Protein AF-A0A844KRR4-F1 (afdb_monomer_lite)

Structure (mmCIF, N/CA/C/O backbone):
data_AF-A0A844KRR4-F1
#
_entry.id   AF-A0A844KRR4-F1
#
loop_
_atom_site.group_PDB
_atom_site.id
_atom_site.type_symbol
_atom_site.label_atom_id
_atom_site.label_alt_id
_atom_site.label_comp_id
_atom_site.label_asym_id
_atom_site.label_entity_id
_atom_site.label_seq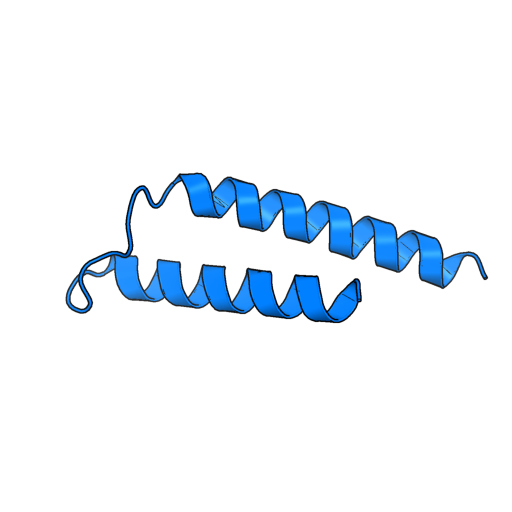_id
_atom_site.pdbx_PDB_ins_code
_atom_site.Cartn_x
_atom_site.Cartn_y
_atom_site.Cartn_z
_atom_site.occupancy
_atom_site.B_iso_or_equiv
_atom_site.auth_seq_id
_atom_site.auth_comp_id
_atom_site.auth_asym_id
_atom_site.auth_atom_id
_atom_site.pdbx_PDB_model_num
ATOM 1 N N . MET A 1 1 ? -9.392 3.188 27.774 1.00 59.81 1 MET A N 1
ATOM 2 C CA . MET A 1 1 ? -10.085 2.250 26.863 1.00 59.81 1 MET A CA 1
ATOM 3 C C . MET A 1 1 ? -10.582 2.927 25.574 1.00 59.81 1 MET A C 1
ATOM 5 O O . MET A 1 1 ? -10.825 2.208 24.628 1.00 59.81 1 MET A O 1
ATOM 9 N N . GLN A 1 2 ? -10.660 4.269 25.482 1.00 62.50 2 GLN A N 1
ATOM 10 C CA . GLN A 1 2 ? -11.012 4.985 24.234 1.00 62.50 2 GLN A CA 1
ATOM 11 C C . GLN A 1 2 ? -9.891 5.022 23.176 1.00 62.50 2 GLN A C 1
ATOM 13 O O . GLN A 1 2 ? -10.166 4.960 21.985 1.00 62.50 2 GLN A O 1
ATOM 18 N N . GLU A 1 3 ? -8.621 5.081 23.590 1.00 63.34 3 GLU A N 1
ATOM 19 C CA . GLU A 1 3 ? -7.491 5.223 22.653 1.00 63.34 3 GLU A CA 1
ATOM 20 C C . GLU A 1 3 ? -7.375 4.052 21.665 1.00 63.34 3 GLU A C 1
ATOM 22 O O . GLU A 1 3 ? -7.011 4.249 20.508 1.00 63.34 3 GLU A O 1
ATOM 27 N N . THR A 1 4 ? -7.721 2.838 22.096 1.00 80.12 4 THR A N 1
ATOM 28 C CA . THR A 1 4 ? -7.650 1.629 21.266 1.00 80.12 4 THR A CA 1
ATOM 29 C C . THR A 1 4 ? -8.725 1.620 20.178 1.00 80.12 4 THR A C 1
ATOM 31 O O . THR A 1 4 ? -8.436 1.244 19.046 1.00 80.12 4 THR A O 1
ATOM 34 N N . GLU A 1 5 ? -9.936 2.093 20.482 1.00 85.56 5 GLU A N 1
ATOM 35 C CA . GLU A 1 5 ? -11.032 2.183 19.506 1.00 85.56 5 GLU A CA 1
ATOM 36 C C . GLU A 1 5 ? -10.730 3.228 18.428 1.00 85.56 5 GLU A C 1
ATOM 38 O O . GLU A 1 5 ? -10.957 2.995 17.240 1.00 85.56 5 GLU A O 1
ATOM 43 N N . GLU A 1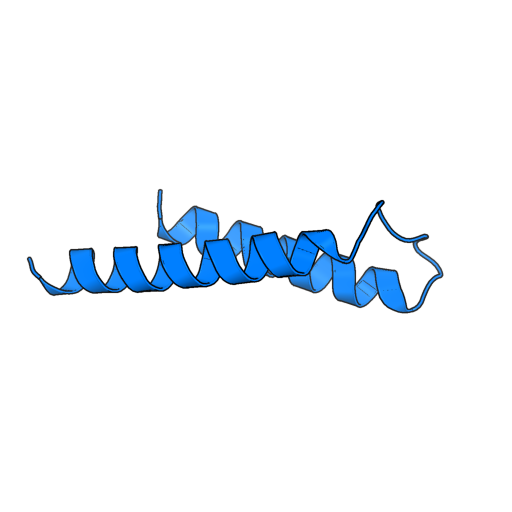 6 ? -10.151 4.366 18.819 1.00 89.69 6 GLU A N 1
ATOM 44 C CA . GLU A 1 6 ? -9.729 5.389 17.866 1.00 89.69 6 GLU A CA 1
ATOM 45 C C . GLU A 1 6 ? -8.579 4.920 16.969 1.00 89.69 6 GLU A C 1
ATOM 47 O O . GLU A 1 6 ? -8.586 5.204 15.768 1.00 89.69 6 GLU A O 1
ATOM 52 N N . GLN A 1 7 ? -7.590 4.208 17.524 1.00 88.31 7 GLN A N 1
ATOM 53 C CA . GLN A 1 7 ? -6.511 3.622 16.722 1.00 88.31 7 GLN A CA 1
ATOM 54 C C . GLN A 1 7 ? -7.061 2.596 15.736 1.00 88.31 7 GLN A C 1
ATOM 56 O O . GLN A 1 7 ? -6.761 2.675 14.545 1.00 88.31 7 GLN A O 1
ATOM 61 N N . LEU A 1 8 ? -7.933 1.699 16.200 1.00 92.31 8 LEU A N 1
ATOM 62 C CA . LEU A 1 8 ? -8.585 0.710 15.350 1.00 92.31 8 LEU A CA 1
ATOM 63 C C . LEU A 1 8 ? -9.370 1.379 14.214 1.00 92.31 8 LEU A C 1
ATOM 65 O O . LEU A 1 8 ? -9.257 0.975 13.055 1.00 92.31 8 LEU A O 1
ATOM 69 N N . HIS A 1 9 ? -10.113 2.449 14.511 1.00 94.00 9 HIS A N 1
ATOM 70 C CA . HIS A 1 9 ? -10.840 3.212 13.499 1.00 94.00 9 HIS A CA 1
ATOM 71 C C . HIS A 1 9 ? -9.906 3.866 12.467 1.00 94.00 9 HIS A C 1
ATOM 73 O O . HIS A 1 9 ? -10.192 3.832 11.263 1.00 94.00 9 HIS A O 1
ATOM 79 N N . ARG A 1 10 ? -8.779 4.438 12.915 1.00 94.06 10 ARG A N 1
ATOM 80 C CA . ARG A 1 10 ? -7.763 5.033 12.033 1.00 94.06 10 ARG A CA 1
ATOM 81 C C . ARG A 1 10 ? -7.143 3.989 11.108 1.00 94.06 10 ARG A C 1
ATOM 83 O O . ARG A 1 10 ? -7.134 4.207 9.895 1.00 94.06 10 ARG A O 1
ATOM 90 N N . HIS A 1 11 ? -6.689 2.864 11.657 1.00 95.56 11 HIS A N 1
ATOM 91 C CA . HIS A 1 11 ? -6.103 1.772 10.879 1.00 95.56 11 HIS A CA 1
ATOM 92 C C . HIS A 1 11 ? -7.113 1.190 9.888 1.00 95.56 11 HIS A C 1
ATOM 94 O O . HIS A 1 11 ? -6.819 1.089 8.701 1.00 95.56 11 HIS A O 1
ATOM 100 N N . THR A 1 12 ? -8.353 0.941 10.317 1.00 95.06 12 THR A N 1
ATOM 101 C CA . THR A 1 12 ? -9.421 0.436 9.433 1.00 95.06 12 THR A CA 1
ATOM 102 C C . THR A 1 12 ? -9.719 1.401 8.281 1.00 95.06 12 THR A C 1
ATOM 104 O O . THR A 1 12 ? -9.848 0.992 7.124 1.00 95.06 12 THR A O 1
ATOM 107 N N . SER A 1 13 ? -9.799 2.704 8.567 1.00 96.44 13 SER A N 1
ATOM 108 C CA . SER A 1 13 ? -10.040 3.729 7.541 1.00 96.44 13 SER A CA 1
ATOM 109 C C . SER A 1 13 ? -8.885 3.818 6.543 1.00 96.44 13 SER A C 1
ATOM 111 O O . SER A 1 13 ? -9.107 3.953 5.335 1.00 96.44 13 SER A O 1
ATOM 113 N N . ARG A 1 14 ? -7.649 3.705 7.037 1.00 96.62 14 ARG A N 1
ATOM 114 C CA . ARG A 1 14 ? -6.440 3.710 6.214 1.00 96.62 14 ARG A CA 1
ATOM 115 C C . ARG A 1 14 ? -6.336 2.456 5.352 1.00 96.62 14 ARG A C 1
ATOM 117 O O . ARG A 1 14 ? -6.097 2.588 4.153 1.00 96.62 14 ARG A O 1
ATOM 124 N N . LEU A 1 15 ? -6.597 1.278 5.913 1.00 97.19 15 LEU A N 1
ATOM 125 C CA . LEU A 1 15 ? -6.636 0.016 5.178 1.00 97.19 15 LEU A CA 1
ATOM 126 C C . LEU A 1 15 ? -7.629 0.091 4.014 1.00 97.19 15 LEU A C 1
ATOM 128 O O . LEU A 1 15 ? -7.261 -0.181 2.873 1.00 97.19 15 LEU A O 1
ATOM 132 N N . LYS A 1 16 ? -8.851 0.576 4.268 1.00 97.25 16 LYS A N 1
ATOM 133 C CA . LYS A 1 16 ? -9.862 0.769 3.218 1.00 97.25 16 LYS A CA 1
ATOM 134 C C . LYS A 1 16 ? -9.371 1.699 2.103 1.00 97.25 16 LYS A C 1
ATOM 136 O O . LYS A 1 16 ? -9.627 1.452 0.927 1.00 97.25 16 LYS A O 1
ATOM 141 N N . HIS A 1 17 ? -8.660 2.773 2.446 1.00 97.56 17 HIS A N 1
ATOM 142 C CA . HIS A 1 17 ? -8.094 3.686 1.453 1.00 97.56 17 HIS A CA 1
ATOM 143 C C . HIS A 1 17 ? -6.991 3.032 0.601 1.00 97.56 17 HIS A C 1
ATOM 145 O O . HIS A 1 17 ? -6.945 3.239 -0.617 1.00 97.56 17 HIS A O 1
ATOM 151 N N . LEU A 1 18 ? -6.128 2.221 1.215 1.00 97.06 18 LEU A N 1
ATOM 152 C CA . LEU A 1 18 ? -5.077 1.485 0.510 1.00 97.06 18 LEU A CA 1
ATOM 153 C C . LEU A 1 18 ? -5.665 0.401 -0.404 1.00 97.06 18 LEU A C 1
ATOM 155 O O . LEU A 1 18 ? -5.297 0.337 -1.574 1.00 97.06 18 LEU A O 1
ATOM 159 N N . GLN A 1 19 ? -6.643 -0.371 0.075 1.00 95.94 19 GLN A N 1
ATOM 160 C CA . GLN A 1 19 ? -7.369 -1.362 -0.732 1.00 95.94 19 GLN A CA 1
ATOM 161 C C . GLN A 1 19 ? -8.083 -0.706 -1.924 1.00 95.94 19 GLN A C 1
ATOM 163 O O . GLN A 1 19 ? -8.008 -1.199 -3.047 1.00 95.94 19 GLN A O 1
ATOM 168 N N . ASN A 1 20 ? -8.693 0.469 -1.732 1.00 96.94 20 ASN A N 1
ATOM 169 C CA . ASN A 1 20 ? -9.256 1.240 -2.843 1.00 96.94 20 ASN A CA 1
ATOM 170 C C . ASN A 1 20 ? -8.176 1.683 -3.840 1.00 96.94 20 ASN A C 1
ATOM 172 O O . ASN A 1 20 ? -8.403 1.654 -5.047 1.00 96.94 20 ASN A O 1
ATOM 176 N N . SER A 1 21 ? -6.991 2.070 -3.364 1.00 94.56 21 SER A N 1
ATOM 177 C CA . SER A 1 21 ? -5.867 2.418 -4.241 1.00 94.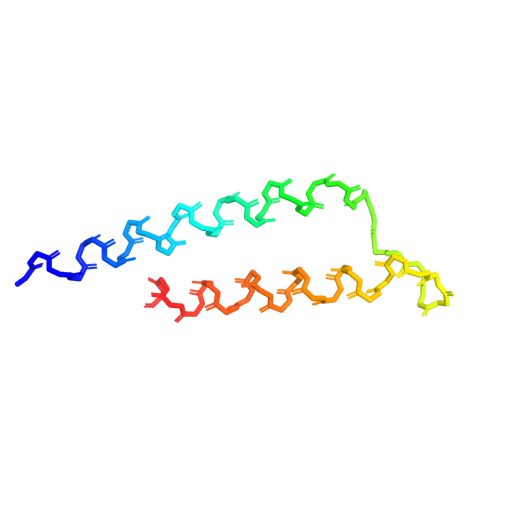56 21 SER A CA 1
ATOM 178 C C . SER A 1 21 ? -5.353 1.208 -5.024 1.00 94.56 21 SER A C 1
ATOM 180 O O . SER A 1 21 ? -4.904 1.376 -6.156 1.00 94.56 21 SER A O 1
ATOM 182 N N . GLN A 1 22 ? -5.487 -0.003 -4.471 1.00 94.06 22 GLN A N 1
ATOM 183 C CA . GLN A 1 22 ? -5.090 -1.249 -5.130 1.00 94.06 22 GLN A CA 1
ATOM 184 C C . GLN A 1 22 ? -5.945 -1.539 -6.360 1.00 94.06 22 GLN A C 1
ATOM 186 O O . GLN A 1 22 ? -5.430 -2.078 -7.331 1.00 94.06 22 GLN A O 1
ATOM 191 N N . THR A 1 23 ? -7.208 -1.099 -6.376 1.00 93.38 23 THR A N 1
ATOM 192 C CA . THR A 1 23 ? -8.109 -1.282 -7.530 1.00 93.38 23 THR A CA 1
ATOM 193 C C . THR A 1 23 ? -7.620 -0.611 -8.818 1.00 93.38 23 THR A C 1
ATOM 195 O O . THR A 1 23 ? -8.083 -0.965 -9.900 1.00 93.38 23 THR A O 1
ATOM 198 N N . LYS A 1 24 ? -6.666 0.331 -8.728 1.00 91.56 24 LYS A N 1
ATOM 199 C CA . LYS A 1 24 ? -5.992 0.924 -9.895 1.00 91.56 24 LYS A CA 1
ATOM 200 C C . LYS A 1 24 ? -5.124 -0.091 -10.643 1.00 91.56 24 LYS A C 1
ATOM 202 O O . LYS A 1 24 ? -4.943 0.041 -11.849 1.00 91.56 24 LYS A O 1
ATOM 207 N N . PHE A 1 25 ? -4.617 -1.098 -9.937 1.00 92.00 25 PHE A N 1
ATOM 208 C CA . PHE A 1 25 ? -3.864 -2.204 -10.507 1.00 92.00 25 PHE A CA 1
ATOM 209 C C . PHE A 1 25 ? -4.841 -3.331 -10.846 1.00 92.00 25 PHE A C 1
ATOM 211 O O . PHE A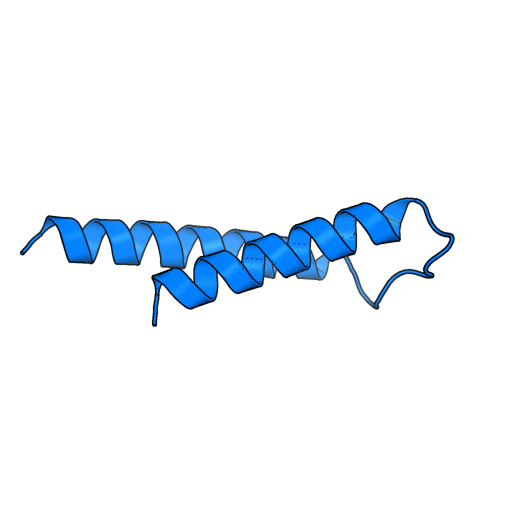 1 25 ? -5.333 -4.041 -9.972 1.00 92.00 25 PHE A O 1
ATOM 218 N N . THR A 1 26 ? -5.158 -3.478 -12.131 1.00 88.81 26 THR A N 1
ATOM 219 C CA . THR A 1 26 ? -6.074 -4.528 -12.620 1.00 88.81 26 THR A CA 1
ATOM 220 C C . THR A 1 26 ? -5.426 -5.916 -12.642 1.00 88.81 26 THR A C 1
ATOM 222 O O . THR A 1 26 ? -6.124 -6.927 -12.697 1.00 88.81 26 THR A O 1
ATOM 225 N N . ALA A 1 27 ? -4.095 -5.960 -12.568 1.00 91.56 27 ALA A N 1
ATOM 226 C CA . ALA A 1 27 ? -3.262 -7.144 -12.438 1.00 91.56 27 ALA A CA 1
ATOM 227 C C . ALA A 1 27 ? -1.947 -6.769 -11.731 1.00 91.56 27 ALA A C 1
ATOM 229 O O . ALA A 1 27 ? -1.673 -5.592 -11.494 1.00 91.56 27 ALA A O 1
ATOM 230 N N . ILE A 1 28 ? -1.126 -7.773 -11.418 1.00 93.31 28 ILE A N 1
ATOM 231 C CA . ILE A 1 28 ? 0.257 -7.559 -10.979 1.00 93.31 28 ILE A CA 1
ATOM 232 C C . ILE A 1 28 ? 1.033 -6.963 -12.167 1.00 93.31 28 ILE A C 1
ATOM 234 O O . ILE A 1 28 ? 1.069 -7.619 -13.211 1.00 93.31 28 ILE A O 1
ATOM 238 N N . PRO A 1 29 ? 1.639 -5.765 -12.048 1.00 94.38 29 PRO A N 1
ATOM 239 C CA . PRO A 1 29 ? 2.443 -5.197 -13.127 1.00 94.38 29 PRO A CA 1
ATOM 240 C C . PRO A 1 29 ? 3.662 -6.066 -13.448 1.00 94.38 29 PRO A C 1
ATOM 242 O O . PRO A 1 29 ? 4.195 -6.751 -12.572 1.00 94.38 29 PRO A O 1
ATOM 245 N N . ASP A 1 30 ? 4.141 -6.004 -14.691 1.00 95.38 30 ASP A N 1
ATOM 246 C CA . ASP A 1 30 ? 5.379 -6.678 -15.086 1.00 95.38 30 ASP A CA 1
ATOM 247 C C . ASP A 1 30 ? 6.557 -6.172 -14.253 1.00 95.38 30 ASP A C 1
ATOM 249 O O . ASP A 1 30 ? 6.707 -4.969 -14.049 1.00 95.38 30 ASP A O 1
ATOM 253 N N . SER A 1 31 ? 7.451 -7.065 -13.829 1.00 93.25 31 SER A N 1
ATOM 254 C CA . SER A 1 31 ? 8.558 -6.712 -12.926 1.00 93.25 31 SER A CA 1
ATOM 255 C C . SER A 1 31 ? 9.560 -5.707 -13.504 1.00 93.25 31 SER A C 1
ATOM 257 O O . SER A 1 31 ? 10.348 -5.131 -12.761 1.00 93.25 31 SER A O 1
ATOM 259 N N . SER A 1 32 ? 9.571 -5.534 -14.827 1.00 94.88 32 SER A N 1
ATOM 260 C CA . SER A 1 32 ? 10.384 -4.536 -15.528 1.00 94.88 32 SER A CA 1
ATOM 261 C C . SER A 1 32 ? 9.661 -3.206 -15.756 1.00 94.88 32 SER A C 1
ATOM 263 O O . SER A 1 32 ? 10.264 -2.297 -16.318 1.00 94.88 32 SER A O 1
ATOM 265 N N . SER A 1 33 ? 8.376 -3.105 -15.405 1.00 94.69 33 SER A N 1
ATOM 266 C CA . SER A 1 33 ? 7.601 -1.869 -15.523 1.00 94.69 33 SER A CA 1
ATOM 267 C C . SER A 1 33 ? 7.880 -0.936 -14.348 1.00 94.69 33 SER A C 1
ATOM 269 O O . SER A 1 33 ? 8.090 -1.385 -13.219 1.00 94.69 33 SER A O 1
ATOM 271 N N . ASP A 1 34 ? 7.817 0.369 -14.603 1.00 90.94 34 ASP A N 1
ATOM 272 C CA . ASP A 1 34 ? 7.982 1.388 -13.561 1.00 90.94 34 ASP A CA 1
ATOM 273 C C . ASP A 1 34 ? 6.900 1.262 -12.467 1.00 90.94 34 ASP A C 1
ATOM 275 O O . ASP A 1 34 ? 7.154 1.513 -11.291 1.00 90.94 34 ASP A O 1
ATOM 279 N N . GLU A 1 35 ? 5.707 0.781 -12.834 1.00 94.00 35 GLU A N 1
ATOM 280 C CA . GLU A 1 35 ? 4.551 0.617 -11.943 1.00 94.00 35 GLU A CA 1
ATOM 281 C C . GLU A 1 35 ? 4.697 -0.547 -10.946 1.00 94.00 35 GLU A C 1
ATOM 283 O O . GLU A 1 35 ? 3.991 -0.594 -9.934 1.00 94.00 35 GLU A O 1
ATOM 288 N N . PHE A 1 36 ? 5.614 -1.491 -11.185 1.00 95.88 36 PHE A N 1
ATOM 289 C CA . PHE A 1 36 ? 5.820 -2.633 -10.289 1.00 95.88 36 PHE A CA 1
ATOM 290 C C . PHE A 1 36 ? 6.327 -2.206 -8.909 1.00 95.88 36 PHE A C 1
ATOM 292 O O . PHE A 1 36 ? 5.908 -2.762 -7.890 1.00 95.88 36 PHE A O 1
ATOM 299 N N . GLY A 1 37 ? 7.189 -1.186 -8.860 1.00 95.75 37 GLY A N 1
ATOM 300 C CA . GLY A 1 37 ? 7.665 -0.617 -7.599 1.00 95.75 37 GLY A CA 1
ATOM 301 C C . GLY A 1 37 ? 6.518 -0.047 -6.764 1.00 95.75 37 GLY A C 1
ATOM 302 O O . GLY A 1 37 ? 6.384 -0.381 -5.584 1.00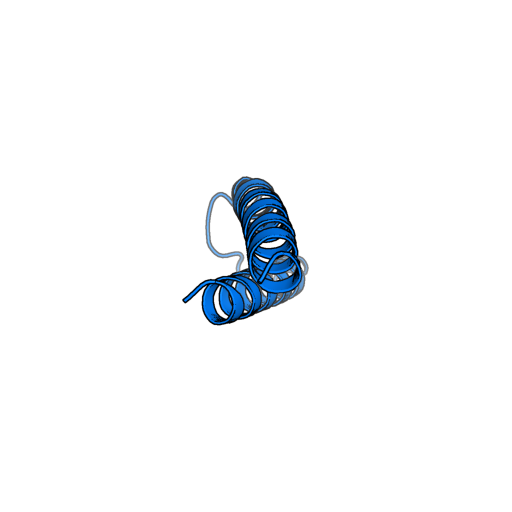 95.75 37 GLY A O 1
ATOM 303 N N . ASP A 1 38 ? 5.646 0.740 -7.395 1.00 95.50 38 ASP A N 1
ATOM 304 C CA . ASP A 1 38 ? 4.472 1.334 -6.748 1.00 95.50 38 ASP A CA 1
ATOM 305 C C . ASP A 1 38 ? 3.498 0.262 -6.247 1.00 95.50 38 ASP A C 1
ATOM 307 O O . ASP A 1 38 ? 2.984 0.350 -5.126 1.00 95.50 38 ASP A O 1
ATOM 311 N N . TYR A 1 39 ? 3.297 -0.794 -7.039 1.00 96.81 39 TYR A N 1
ATOM 312 C CA . TYR A 1 39 ? 2.485 -1.943 -6.651 1.00 96.81 39 TYR A CA 1
ATOM 313 C C . TYR A 1 39 ? 3.028 -2.644 -5.395 1.00 96.81 39 TYR A C 1
ATOM 315 O O . TYR A 1 39 ? 2.272 -2.901 -4.454 1.00 96.81 39 TYR A O 1
ATOM 323 N N . LEU A 1 40 ? 4.339 -2.907 -5.330 1.00 96.94 40 LEU A N 1
ATOM 324 C CA . LEU A 1 40 ? 4.967 -3.528 -4.157 1.00 96.94 40 LEU A CA 1
ATOM 325 C C . LEU A 1 40 ? 4.886 -2.641 -2.910 1.00 96.94 40 LEU A C 1
ATOM 327 O O . LEU A 1 40 ? 4.623 -3.140 -1.811 1.00 96.94 40 LEU A O 1
ATOM 331 N N . VAL A 1 41 ? 5.085 -1.330 -3.064 1.00 97.06 41 VAL A N 1
ATOM 332 C CA . VAL A 1 41 ? 4.945 -0.368 -1.962 1.00 97.06 41 VAL A CA 1
ATOM 333 C C . VAL A 1 41 ? 3.522 -0.390 -1.412 1.00 97.06 41 VAL A C 1
ATOM 335 O O . VAL A 1 41 ? 3.339 -0.430 -0.190 1.00 97.06 41 VAL A O 1
ATOM 338 N N . LEU A 1 42 ? 2.522 -0.408 -2.295 1.00 97.38 42 LEU A N 1
ATOM 339 C CA . LEU A 1 42 ? 1.120 -0.455 -1.907 1.00 97.38 42 LEU A CA 1
ATOM 340 C C . LEU A 1 42 ? 0.762 -1.766 -1.197 1.00 97.38 42 LEU A C 1
ATOM 342 O O . LEU A 1 42 ? 0.156 -1.717 -0.127 1.00 97.38 42 LEU A O 1
ATOM 346 N N . LEU A 1 43 ? 1.184 -2.916 -1.732 1.00 97.00 43 LEU A N 1
ATOM 347 C CA . LEU A 1 43 ? 0.999 -4.211 -1.070 1.00 97.00 43 LEU A CA 1
ATOM 348 C C . LEU A 1 43 ? 1.617 -4.222 0.331 1.00 97.00 43 LEU A C 1
ATOM 350 O O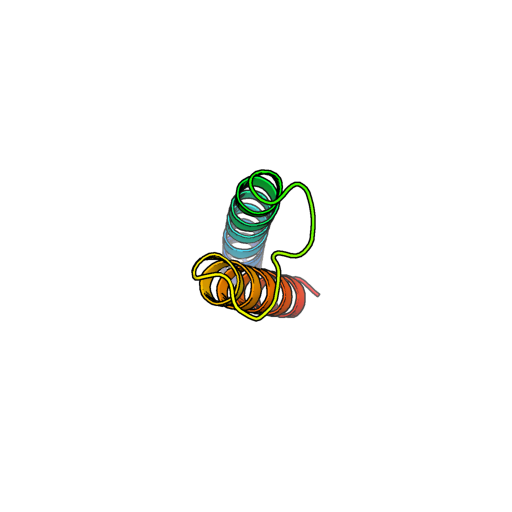 . LEU A 1 43 ? 0.956 -4.589 1.300 1.00 97.00 43 LEU A O 1
ATOM 354 N N . GLY A 1 44 ? 2.862 -3.759 0.460 1.00 97.50 44 GLY A N 1
ATOM 355 C CA . GLY A 1 44 ? 3.534 -3.686 1.756 1.00 97.50 44 GLY A CA 1
ATOM 356 C C . GLY A 1 44 ? 2.842 -2.732 2.734 1.00 97.50 44 GLY A C 1
ATOM 357 O O . GLY A 1 44 ? 2.864 -2.964 3.942 1.00 97.50 44 GLY A O 1
ATOM 358 N N . ALA A 1 45 ? 2.224 -1.654 2.245 1.00 97.44 45 ALA A N 1
ATOM 359 C CA . ALA A 1 45 ? 1.420 -0.762 3.075 1.00 97.44 45 ALA A CA 1
ATOM 360 C C . ALA A 1 45 ? 0.131 -1.439 3.566 1.00 97.44 45 ALA A C 1
ATOM 362 O O . ALA A 1 45 ? -0.175 -1.317 4.748 1.00 97.44 45 ALA A O 1
ATOM 363 N N . ILE A 1 46 ? -0.577 -2.172 2.700 1.00 97.38 46 ILE A N 1
ATOM 364 C CA . ILE A 1 46 ? -1.792 -2.924 3.060 1.00 97.38 46 ILE A CA 1
ATOM 365 C C . ILE A 1 46 ? -1.477 -3.955 4.145 1.00 97.38 46 ILE A C 1
ATOM 367 O O . ILE A 1 46 ? -2.089 -3.911 5.208 1.00 97.38 46 ILE A O 1
ATOM 371 N N . MET A 1 47 ? -0.460 -4.796 3.927 1.00 96.25 47 MET A N 1
ATOM 372 C CA . MET A 1 47 ? -0.066 -5.836 4.887 1.00 96.25 47 MET A CA 1
ATOM 373 C C . MET A 1 47 ? 0.257 -5.261 6.272 1.00 96.25 47 MET A C 1
ATOM 375 O O . MET A 1 47 ? -0.108 -5.840 7.290 1.00 96.25 47 MET A O 1
ATOM 379 N N . ARG A 1 48 ? 0.938 -4.108 6.325 1.00 96.19 48 ARG A N 1
ATOM 380 C CA . ARG A 1 48 ? 1.247 -3.440 7.596 1.00 96.19 48 ARG A CA 1
ATOM 381 C C . ARG A 1 48 ? -0.002 -2.941 8.313 1.00 96.19 48 ARG A C 1
ATOM 383 O O . ARG A 1 48 ? -0.051 -3.050 9.528 1.00 96.19 48 ARG A O 1
ATOM 390 N N . GLU A 1 49 ? -0.978 -2.382 7.599 1.00 95.38 49 GLU A N 1
ATOM 391 C CA . GLU A 1 49 ? -2.223 -1.929 8.234 1.00 95.38 49 GLU A CA 1
ATOM 392 C C . GLU A 1 49 ? -3.080 -3.107 8.713 1.00 95.38 49 GLU A C 1
ATOM 394 O O . GLU A 1 49 ? -3.661 -3.016 9.788 1.00 95.38 49 GLU A O 1
ATOM 399 N N . GLU A 1 50 ? -3.115 -4.221 7.974 1.00 95.06 50 GLU A N 1
ATOM 400 C CA . GLU A 1 50 ? -3.804 -5.448 8.407 1.00 95.06 50 GLU A CA 1
ATOM 401 C C . GLU A 1 50 ? -3.225 -5.980 9.728 1.00 95.06 50 GLU A C 1
ATOM 403 O O . GLU A 1 50 ? -3.982 -6.269 10.649 1.00 95.06 50 GLU A O 1
ATOM 408 N N . MET A 1 51 ? -1.894 -5.988 9.876 1.00 93.94 51 MET A N 1
ATOM 409 C CA . MET A 1 51 ? -1.213 -6.398 11.117 1.00 93.94 51 MET A CA 1
ATOM 410 C C . MET A 1 51 ? -1.470 -5.486 12.329 1.00 93.94 51 MET A C 1
ATOM 412 O O . MET A 1 51 ? -1.136 -5.868 13.444 1.00 93.94 51 MET A O 1
ATOM 416 N N . MET A 1 52 ? -1.989 -4.271 12.128 1.00 90.69 52 MET A N 1
ATOM 417 C CA . MET A 1 52 ? -2.304 -3.337 13.222 1.00 90.69 52 MET A CA 1
ATOM 418 C C . MET A 1 52 ? -3.772 -3.427 13.668 1.00 90.69 52 MET A C 1
ATOM 420 O O . MET A 1 52 ? -4.143 -2.798 14.660 1.00 90.69 52 MET A O 1
ATOM 424 N N . ILE A 1 53 ? -4.608 -4.139 12.904 1.00 86.88 53 ILE A N 1
ATOM 425 C CA . ILE A 1 53 ? -6.048 -4.317 13.147 1.00 86.88 53 ILE A CA 1
ATOM 426 C C . ILE A 1 53 ? -6.340 -5.674 13.808 1.00 86.88 53 ILE A C 1
ATOM 428 O O . ILE A 1 53 ? -7.317 -5.763 14.552 1.00 86.88 53 ILE A O 1
ATOM 432 N N . ASP A 1 54 ? -5.520 -6.690 13.524 1.00 68.19 54 ASP A N 1
ATOM 433 C CA . ASP A 1 54 ? -5.593 -8.055 14.080 1.00 68.19 54 ASP A CA 1
ATOM 434 C C . ASP A 1 54 ? -5.039 -8.132 15.519 1.00 68.19 54 ASP A C 1
ATOM 436 O O . ASP A 1 54 ? -5.675 -8.792 16.374 1.00 68.19 54 ASP A O 1
#

Foldseek 3Di:
DVVLVVQLVVLVVVLVVLVVVLVVDPDQDDPPDPCNVVNVVSVVSNVVSVVSND

pLDDT: mean 91.84, std 8.74, range [59.81, 97.56]

Organism: NCBI:txid301302

Sequence (54 aa):
MQETEEQLHRHTSRLKHLQNSQTKFTAIPDSSSDEFGDYLVLLGAIMREEMMID

Secondary structure (DSSP, 8-state):
-HHHHHHHHHHHHHHHHHHHHHTT-SSPPPTTSTHHHHHHHHHHHHHHHHTTT-

Radius of gyration: 13.57 Å; chains: 1; bounding box: 21×13×42 Å

InterPro domains:
  IPR018309 Transcription regulator PadR, C-terminal [PF10400] (4-54)